Protein AF-R7SWN2-F1 (afdb_monomer_lite)

Foldseek 3Di:
DVCVLVVVDVDDDDDPVRPPPDLRPAAQEAEAEEDDQAPVVLVVRQVSHDPDVPHNHDYHYDYDCQQVAFDDDPDDDVPDDTHGSDDHDPRSSVVVPPPPVVD

InterPro domains:
  IPR001650 Helicase, C-terminal domain-like [PF00271] (1-52)
  IPR001650 Helicase, C-terminal domain-like [PS51194] (1-103)
  IPR027417 P-loop containing nucleoside triphosphate hydrolase [G3DSA:3.40.50.300] (1-97)
  IPR027417 P-loop containing nucleoside triphosphate hydrolase [SSF52540] (2-75)

Radius of gyration: 17.44 Å; chains: 1; bounding box: 45×32×48 Å

Organism: Dichomitus squalens (strain LYAD-421) (NCBI:txid732165)

Structure (mmCIF, N/CA/C/O backbone):
data_AF-R7SWN2-F1
#
_entry.id   AF-R7SWN2-F1
#
loop_
_atom_site.group_PDB
_atom_site.id
_atom_site.type_symbol
_atom_site.label_atom_id
_atom_site.label_alt_id
_atom_site.label_comp_id
_atom_site.label_asym_id
_atom_site.label_entity_id
_atom_site.label_seq_id
_atom_site.pdbx_PDB_ins_code
_atom_site.Cartn_x
_atom_site.Cartn_y
_atom_site.Cartn_z
_atom_site.occupancy
_atom_site.B_iso_or_equiv
_atom_site.auth_seq_id
_atom_site.auth_comp_id
_atom_site.auth_asym_id
_atom_site.auth_atom_id
_atom_site.pdbx_PDB_model_num
ATOM 1 N N . MET A 1 1 ? -17.116 10.900 6.501 1.00 79.38 1 MET A N 1
ATOM 2 C CA . MET A 1 1 ? -15.983 10.816 7.451 1.00 79.38 1 MET A CA 1
ATOM 3 C C . MET A 1 1 ? -16.447 10.538 8.870 1.00 79.38 1 MET A C 1
ATOM 5 O O . MET A 1 1 ? -15.941 9.574 9.419 1.00 79.38 1 MET A O 1
ATOM 9 N N . SER A 1 2 ? -17.398 11.294 9.440 1.00 84.62 2 SER A N 1
ATOM 10 C CA . SER A 1 2 ? -17.945 11.022 10.789 1.00 84.62 2 SER A CA 1
ATOM 11 C C . SER A 1 2 ? -18.413 9.575 10.955 1.00 84.62 2 SER A C 1
ATOM 13 O O . SER A 1 2 ? -17.870 8.875 11.789 1.00 84.62 2 SER A O 1
ATOM 15 N N . GLN A 1 3 ? -19.241 9.082 10.034 1.00 86.75 3 GLN A N 1
ATOM 16 C CA . GLN A 1 3 ? -19.762 7.707 10.052 1.00 86.75 3 GLN A CA 1
ATOM 17 C C . GLN A 1 3 ? -18.673 6.617 10.058 1.00 86.75 3 GLN A C 1
ATOM 19 O O . GLN A 1 3 ? -18.865 5.546 10.614 1.00 86.75 3 GLN A O 1
ATOM 24 N N . PHE A 1 4 ? -17.507 6.870 9.452 1.00 86.81 4 PHE A N 1
ATOM 25 C CA . PHE A 1 4 ? -16.384 5.924 9.497 1.00 86.81 4 PHE A CA 1
ATOM 26 C C . PHE A 1 4 ? -15.659 5.971 10.849 1.00 86.81 4 PHE A C 1
ATOM 28 O O . PHE A 1 4 ? -15.214 4.949 11.352 1.00 86.81 4 PHE A O 1
ATOM 35 N N . LEU A 1 5 ? -15.552 7.159 11.450 1.00 84.69 5 LEU A N 1
ATOM 36 C CA . LEU A 1 5 ? -14.963 7.349 12.779 1.00 84.69 5 LEU A CA 1
ATOM 37 C C . LEU A 1 5 ? -15.888 6.849 13.900 1.00 84.69 5 LEU A C 1
ATOM 39 O O . LEU A 1 5 ? -15.405 6.410 14.936 1.00 84.69 5 LEU A O 1
ATOM 43 N N . GLU A 1 6 ? -17.201 6.924 13.684 1.00 87.88 6 GLU A N 1
ATOM 44 C CA . GLU A 1 6 ? -18.255 6.441 14.584 1.00 87.88 6 GLU A CA 1
ATOM 45 C C . GLU A 1 6 ? -18.461 4.920 14.472 1.00 87.88 6 GLU A C 1
ATOM 47 O O . GLU A 1 6 ? -19.080 4.324 15.348 1.00 87.88 6 GLU A O 1
ATOM 52 N N . GLY A 1 7 ? -17.897 4.282 13.438 1.00 86.69 7 GLY A N 1
ATOM 53 C CA . GLY A 1 7 ? -17.992 2.837 13.212 1.00 86.69 7 GLY A CA 1
ATOM 54 C C . GLY A 1 7 ? -19.249 2.385 12.461 1.00 86.69 7 GLY A C 1
ATOM 55 O O . GLY A 1 7 ? -19.449 1.188 12.293 1.00 86.69 7 GLY A O 1
ATOM 56 N N . ASP A 1 8 ? -20.067 3.314 11.960 1.00 90.56 8 ASP A N 1
ATOM 57 C CA . ASP A 1 8 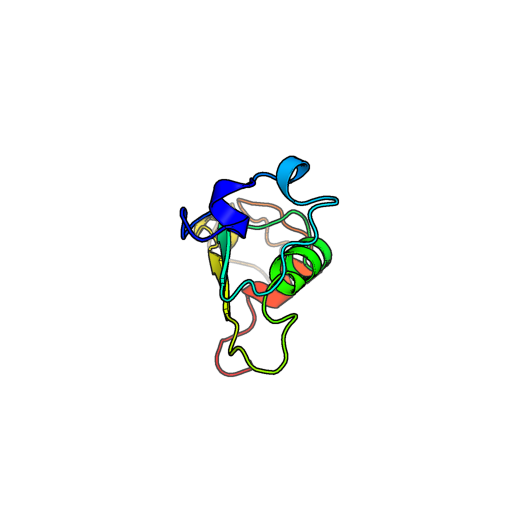? -21.231 3.011 11.113 1.00 90.56 8 ASP A CA 1
ATOM 58 C C . ASP A 1 8 ? -20.827 2.492 9.722 1.00 90.56 8 ASP A C 1
ATOM 60 O O . ASP A 1 8 ? -21.627 1.883 9.009 1.00 90.56 8 ASP A O 1
ATOM 64 N N . ILE A 1 9 ? -19.593 2.783 9.298 1.00 90.00 9 ILE A N 1
ATOM 65 C CA . ILE A 1 9 ? -19.019 2.346 8.026 1.00 90.00 9 ILE A CA 1
ATOM 66 C C . ILE A 1 9 ? -17.694 1.636 8.296 1.00 90.00 9 ILE A C 1
ATOM 68 O O . ILE A 1 9 ? -16.773 2.232 8.846 1.00 90.00 9 ILE A O 1
ATOM 72 N N . ASP A 1 10 ? -17.560 0.408 7.796 1.00 89.62 10 ASP A N 1
ATOM 73 C CA . ASP A 1 10 ? -16.342 -0.401 7.955 1.00 89.62 10 ASP A CA 1
ATOM 74 C C . ASP A 1 10 ? -15.234 -0.064 6.946 1.00 89.62 10 ASP A C 1
ATOM 76 O O . ASP A 1 10 ? -14.058 -0.363 7.164 1.00 89.62 10 ASP A O 1
ATOM 80 N N . ILE A 1 11 ? -15.597 0.508 5.791 1.00 91.06 11 ILE A N 1
ATOM 81 C CA . ILE A 1 11 ? -14.680 0.724 4.664 1.00 91.06 11 ILE A CA 1
ATOM 82 C C . ILE A 1 11 ? -14.801 2.150 4.139 1.00 91.06 11 ILE A C 1
ATOM 84 O O . ILE A 1 11 ? -15.831 2.558 3.604 1.00 91.06 11 ILE A O 1
ATOM 88 N N . LEU A 1 12 ? -13.691 2.880 4.202 1.00 89.94 12 LEU A N 1
ATOM 89 C CA . LEU A 1 12 ? -13.537 4.183 3.571 1.00 89.94 12 LEU A CA 1
ATOM 90 C C . LEU A 1 12 ? -12.764 4.046 2.255 1.00 89.94 12 LEU A C 1
ATOM 92 O O . LEU A 1 12 ? -11.603 3.638 2.244 1.00 89.94 12 LEU A O 1
ATOM 96 N N . LEU A 1 13 ? -13.387 4.441 1.144 1.00 90.25 13 LEU A N 1
ATOM 97 C CA . LEU A 1 13 ? -12.698 4.602 -0.136 1.00 90.25 13 LEU A CA 1
ATOM 98 C C . LEU A 1 13 ? -12.149 6.026 -0.242 1.00 90.25 13 LEU A C 1
ATOM 100 O O . LEU A 1 13 ? -12.895 6.996 -0.114 1.00 90.25 13 LEU A O 1
ATOM 104 N N . ALA A 1 14 ? -10.848 6.149 -0.490 1.00 86.44 14 ALA A N 1
ATOM 105 C CA . ALA A 1 14 ? -10.152 7.428 -0.534 1.00 86.44 14 ALA A CA 1
ATOM 106 C C . ALA A 1 14 ? -9.221 7.517 -1.751 1.00 86.44 14 ALA A C 1
ATOM 108 O O . ALA A 1 14 ? -8.581 6.540 -2.139 1.00 86.44 14 ALA A O 1
ATOM 109 N N . THR A 1 15 ? -9.136 8.712 -2.333 1.00 85.00 15 THR A N 1
ATOM 110 C CA . THR A 1 15 ? -8.033 9.126 -3.212 1.00 85.00 15 THR A CA 1
ATOM 111 C C . THR A 1 15 ? -7.029 9.953 -2.399 1.00 85.00 15 THR A C 1
ATOM 113 O O . THR A 1 15 ? -7.285 10.268 -1.236 1.00 85.00 15 THR A O 1
ATOM 116 N N . GLU A 1 16 ? -5.900 10.346 -2.992 1.00 69.19 16 GLU A N 1
ATOM 117 C CA . GLU A 1 16 ? -4.837 11.105 -2.304 1.00 69.19 16 GLU A CA 1
ATOM 118 C C . GLU A 1 16 ? -5.329 12.319 -1.511 1.00 69.19 16 GLU A C 1
ATOM 120 O O . GLU A 1 16 ? -4.876 12.564 -0.393 1.00 69.19 16 GLU A O 1
ATOM 125 N N . ALA A 1 17 ? -6.302 13.050 -2.056 1.00 60.38 17 ALA A N 1
ATOM 126 C CA . ALA A 1 17 ? -6.847 14.248 -1.428 1.00 60.38 17 ALA A CA 1
ATOM 127 C C . ALA A 1 17 ? -7.657 13.952 -0.152 1.00 60.38 17 ALA A C 1
ATOM 129 O O . ALA A 1 17 ? -7.773 14.817 0.709 1.00 60.38 17 ALA A O 1
ATOM 130 N N . ALA A 1 18 ? -8.192 12.738 -0.003 1.00 57.59 18 ALA A N 1
ATOM 131 C CA . ALA A 1 18 ? -9.024 12.366 1.139 1.00 57.59 18 ALA A CA 1
ATOM 132 C C . ALA A 1 18 ? -8.212 11.851 2.347 1.00 57.59 18 ALA A C 1
ATOM 134 O O . ALA A 1 18 ? -8.742 11.784 3.453 1.00 57.59 18 ALA A O 1
ATOM 135 N N . GLY A 1 19 ? -6.933 11.492 2.164 1.00 56.94 19 GLY A N 1
ATOM 136 C CA . GLY A 1 19 ? -6.090 10.903 3.217 1.00 56.94 19 GLY A CA 1
ATOM 137 C C . GLY A 1 19 ? -5.154 11.877 3.948 1.00 56.94 19 GLY A C 1
ATOM 138 O O . GLY A 1 19 ? -4.575 11.522 4.983 1.00 56.94 19 GLY A O 1
ATOM 139 N N . MET A 1 20 ? -4.961 13.094 3.429 1.00 60.59 20 MET A N 1
ATOM 140 C CA . MET A 1 20 ? -4.106 14.102 4.064 1.00 60.59 20 MET A CA 1
ATOM 141 C C . MET A 1 20 ? -4.868 14.842 5.169 1.00 60.59 20 MET A C 1
ATOM 143 O O . MET A 1 20 ? -5.945 15.378 4.943 1.00 60.59 20 MET A O 1
ATOM 147 N N . GLY A 1 21 ? -4.310 14.867 6.382 1.00 60.34 21 GLY A N 1
ATOM 148 C CA . GLY A 1 21 ? -4.867 15.607 7.525 1.00 60.34 21 GLY A CA 1
ATOM 149 C C . GLY A 1 21 ? -5.918 14.862 8.356 1.00 60.34 21 GLY A C 1
ATOM 150 O O . GLY A 1 21 ? -6.168 15.251 9.493 1.00 60.34 21 GLY A O 1
ATOM 151 N N . CYS A 1 22 ? -6.474 13.752 7.864 1.00 65.62 22 CYS A N 1
ATOM 152 C CA . CYS A 1 22 ? -7.383 12.921 8.655 1.00 65.62 22 CYS A CA 1
ATOM 153 C C . CYS A 1 22 ? -6.583 11.984 9.574 1.00 65.62 22 CYS A C 1
ATOM 155 O O . CYS A 1 22 ? -6.078 10.944 9.146 1.00 65.62 22 CYS A O 1
ATOM 157 N N . ASN A 1 23 ? -6.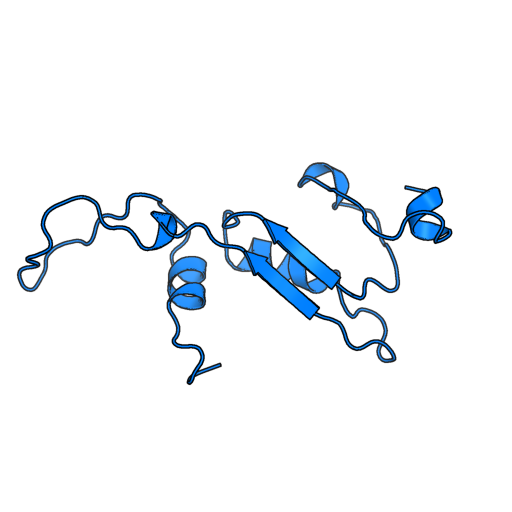450 12.352 10.851 1.00 71.56 23 ASN A N 1
ATOM 158 C CA . ASN A 1 23 ? -5.960 11.438 11.879 1.00 71.56 23 ASN A CA 1
ATOM 159 C C . ASN A 1 23 ? -7.078 10.462 12.258 1.00 71.56 23 ASN A C 1
ATOM 161 O O . ASN A 1 23 ? -7.800 10.695 13.220 1.00 71.56 23 ASN A O 1
ATOM 165 N N . ILE A 1 24 ? -7.234 9.402 11.472 1.00 77.19 24 ILE A N 1
ATOM 166 C CA . ILE A 1 24 ? -8.171 8.325 11.779 1.00 77.19 24 ILE A CA 1
ATOM 167 C C . ILE A 1 24 ? -7.433 7.333 12.691 1.00 77.19 24 ILE A C 1
ATOM 169 O O . ILE A 1 24 ? -6.462 6.715 12.232 1.00 77.19 24 ILE A O 1
ATOM 173 N N . PRO A 1 25 ? -7.799 7.228 13.980 1.00 72.38 25 PRO A N 1
ATOM 174 C CA . PRO A 1 25 ? -7.216 6.225 14.857 1.00 72.38 25 PRO A CA 1
ATOM 175 C C . PRO A 1 25 ? -7.645 4.817 14.415 1.00 72.38 25 PRO A C 1
ATOM 177 O O . PRO A 1 25 ? -8.641 4.642 13.720 1.00 72.38 25 PRO A O 1
ATOM 180 N N . ASP A 1 26 ? -6.861 3.815 14.809 1.00 75.31 26 ASP A N 1
ATOM 181 C CA . ASP A 1 26 ? -7.277 2.405 14.804 1.00 75.31 26 ASP A CA 1
ATOM 182 C C . ASP A 1 26 ? -7.607 1.756 13.442 1.00 75.31 26 ASP A C 1
ATOM 184 O O . ASP A 1 26 ? -8.402 0.821 13.356 1.00 75.31 26 ASP A O 1
ATOM 188 N N . ILE A 1 27 ? -6.935 2.157 12.357 1.00 89.12 27 ILE A N 1
ATOM 189 C CA . ILE A 1 27 ? -7.069 1.456 11.068 1.00 89.12 27 ILE A CA 1
ATOM 190 C C . ILE A 1 27 ? -6.414 0.063 11.142 1.00 89.12 27 ILE A C 1
ATOM 192 O O . ILE A 1 27 ? -5.188 -0.071 11.206 1.00 89.12 27 ILE A O 1
ATOM 196 N N . ALA A 1 28 ? -7.234 -0.988 11.052 1.00 92.19 28 ALA A N 1
ATOM 197 C CA . ALA A 1 28 ? -6.779 -2.380 11.002 1.00 92.19 28 ALA A CA 1
ATOM 198 C C . ALA A 1 28 ? -6.253 -2.803 9.618 1.00 92.19 28 ALA A C 1
ATOM 200 O O . ALA A 1 28 ? -5.424 -3.711 9.511 1.00 92.19 28 ALA A O 1
ATOM 201 N N . ARG A 1 29 ? -6.721 -2.170 8.534 1.00 93.94 29 ARG A N 1
ATOM 202 C CA . ARG A 1 29 ? -6.306 -2.532 7.175 1.00 93.94 29 ARG A CA 1
ATOM 203 C C . ARG A 1 29 ? -6.185 -1.334 6.246 1.00 93.94 29 ARG A C 1
ATOM 205 O O . ARG A 1 29 ? -7.097 -0.523 6.154 1.00 93.94 29 ARG A O 1
ATOM 212 N N . VAL A 1 30 ? -5.095 -1.303 5.485 1.00 94.25 30 VAL A N 1
ATOM 213 C CA . VAL A 1 30 ? -4.922 -0.415 4.330 1.00 94.25 30 VAL A CA 1
ATOM 214 C C . VAL A 1 30 ? -4.798 -1.269 3.077 1.00 94.25 30 VAL A C 1
ATOM 216 O O . VAL A 1 30 ? -3.999 -2.204 3.036 1.00 94.25 30 VAL A O 1
ATOM 219 N N . VAL A 1 31 ? -5.584 -0.949 2.050 1.00 95.62 31 VAL A N 1
ATOM 220 C CA . VAL A 1 31 ? -5.494 -1.589 0.734 1.00 95.62 31 VAL A CA 1
ATOM 221 C C . VAL A 1 31 ? -5.168 -0.522 -0.299 1.00 95.62 31 VAL A C 1
ATOM 223 O O . VAL A 1 31 ? -5.994 0.336 -0.598 1.00 95.62 31 VAL A O 1
ATOM 226 N N . GLN A 1 32 ? -3.960 -0.579 -0.853 1.00 94.75 32 GLN A N 1
ATOM 227 C CA . GLN A 1 32 ? -3.552 0.273 -1.961 1.00 94.75 32 GLN A CA 1
ATOM 228 C C . GLN A 1 32 ? -3.905 -0.416 -3.274 1.00 94.75 32 GLN A C 1
ATOM 230 O O . GLN A 1 32 ? -3.327 -1.444 -3.627 1.00 94.75 32 GLN A O 1
ATOM 235 N N . PHE A 1 33 ? -4.847 0.168 -4.011 1.00 94.31 33 PHE A N 1
ATOM 236 C CA . PHE A 1 33 ? -5.186 -0.287 -5.352 1.00 94.31 33 PHE A CA 1
ATOM 237 C C . PHE A 1 33 ? -4.316 0.420 -6.392 1.00 94.31 33 PHE A C 1
ATOM 239 O O . PHE A 1 33 ? -4.257 1.650 -6.414 1.00 94.31 33 PHE A O 1
ATOM 246 N N . LYS A 1 34 ? -3.700 -0.361 -7.288 1.00 92.75 34 LYS A N 1
ATOM 247 C CA . LYS A 1 34 ? -2.695 0.073 -8.274 1.00 92.75 34 LYS A CA 1
ATOM 248 C C . LYS A 1 34 ? -1.373 0.492 -7.630 1.00 92.75 34 LYS A C 1
ATOM 250 O O . LYS A 1 34 ? -1.319 0.934 -6.483 1.00 92.75 34 LYS A O 1
ATOM 255 N N . ALA A 1 35 ? -0.305 0.373 -8.418 1.00 93.06 35 ALA A N 1
ATOM 256 C CA . ALA A 1 35 ? 1.016 0.840 -8.022 1.00 93.06 35 ALA A CA 1
ATOM 257 C C . ALA A 1 35 ? 0.977 2.355 -7.721 1.00 93.06 35 ALA A C 1
ATOM 259 O O . ALA A 1 35 ? 0.459 3.103 -8.558 1.00 93.06 35 ALA A O 1
ATOM 260 N N . PRO A 1 36 ? 1.477 2.800 -6.553 1.00 93.44 36 PRO A N 1
ATOM 261 C CA . PRO A 1 36 ? 1.671 4.216 -6.267 1.00 93.44 36 PRO A CA 1
ATOM 262 C C . PRO A 1 36 ? 2.840 4.788 -7.075 1.00 93.44 36 PRO A C 1
ATOM 264 O O . PRO A 1 36 ? 3.584 4.050 -7.719 1.00 93.44 36 PRO A O 1
ATOM 267 N N . ASP A 1 37 ? 3.014 6.106 -7.008 1.00 91.12 37 ASP A N 1
ATOM 268 C CA . ASP A 1 37 ? 4.076 6.794 -7.750 1.00 91.12 37 ASP A CA 1
ATOM 269 C C . ASP A 1 37 ? 5.473 6.466 -7.211 1.00 91.12 37 ASP A C 1
ATOM 271 O O . ASP A 1 37 ? 6.436 6.457 -7.971 1.00 91.12 37 ASP A O 1
ATOM 275 N N . SER A 1 38 ? 5.584 6.175 -5.909 1.00 93.81 38 SER A N 1
ATOM 276 C CA . SER A 1 38 ? 6.844 5.816 -5.257 1.00 93.81 38 SER A CA 1
ATOM 277 C C . SER A 1 38 ? 6.661 4.839 -4.097 1.00 93.81 38 SER A C 1
ATOM 279 O O . SER A 1 38 ? 5.565 4.697 -3.538 1.00 93.81 38 SER A O 1
ATOM 281 N N . LEU A 1 39 ? 7.759 4.203 -3.688 1.00 94.69 39 LEU A N 1
ATOM 282 C CA . LEU A 1 39 ? 7.818 3.379 -2.485 1.00 94.69 39 LEU A CA 1
ATOM 283 C C . LEU A 1 39 ? 7.540 4.213 -1.231 1.00 94.69 39 LEU A C 1
ATOM 285 O O . LEU A 1 39 ? 6.794 3.785 -0.358 1.00 94.69 39 LEU A O 1
ATOM 289 N N . SER A 1 40 ? 8.073 5.431 -1.155 1.00 94.06 40 SER A N 1
ATOM 290 C CA . SER A 1 40 ? 7.822 6.345 -0.034 1.00 94.06 40 SER A CA 1
ATOM 291 C C . SER A 1 40 ? 6.335 6.669 0.110 1.00 94.06 40 SER A C 1
ATOM 293 O O . SER A 1 40 ? 5.793 6.658 1.215 1.00 94.06 40 SER A O 1
ATOM 295 N N . THR A 1 41 ? 5.653 6.891 -1.014 1.00 92.62 41 THR A N 1
ATOM 296 C CA . THR A 1 41 ? 4.204 7.092 -1.055 1.00 92.62 41 THR A CA 1
ATOM 297 C C . THR A 1 41 ? 3.460 5.854 -0.552 1.00 92.62 41 THR A C 1
ATOM 299 O O . THR A 1 41 ? 2.542 5.981 0.258 1.00 92.62 41 THR A O 1
ATOM 302 N N . TRP A 1 42 ? 3.869 4.650 -0.975 1.00 93.56 42 TRP A N 1
ATOM 303 C CA . TRP A 1 42 ? 3.314 3.405 -0.437 1.00 93.56 42 TRP A CA 1
ATOM 304 C C . TRP A 1 42 ? 3.482 3.323 1.083 1.00 93.56 42 TRP A C 1
ATOM 306 O O . TRP A 1 42 ? 2.498 3.134 1.793 1.00 93.56 42 TRP A O 1
ATOM 316 N N . LEU A 1 43 ? 4.703 3.517 1.585 1.00 93.12 43 LEU A N 1
ATOM 317 C CA . LEU A 1 43 ? 5.025 3.412 3.008 1.00 93.12 43 LEU A CA 1
ATOM 318 C C . LEU A 1 43 ? 4.233 4.415 3.853 1.00 93.12 43 LEU A C 1
ATOM 320 O O . LEU A 1 43 ? 3.700 4.052 4.900 1.00 93.12 43 LEU A O 1
ATOM 324 N N . GLN A 1 44 ? 4.087 5.654 3.380 1.00 90.38 44 GLN A N 1
ATOM 325 C CA . GLN A 1 44 ? 3.284 6.669 4.060 1.00 90.38 44 GLN A CA 1
ATOM 326 C C . GLN A 1 44 ? 1.805 6.259 4.164 1.00 90.38 44 GLN A C 1
ATOM 328 O O . GLN A 1 44 ? 1.189 6.446 5.216 1.00 90.38 44 GLN A O 1
ATOM 333 N N . ARG A 1 45 ? 1.230 5.690 3.095 1.00 90.50 45 ARG A N 1
ATOM 334 C CA . ARG A 1 45 ? -0.164 5.216 3.083 1.00 90.50 45 ARG A CA 1
ATOM 335 C C . ARG A 1 45 ? -0.337 3.968 3.950 1.00 90.50 45 ARG A C 1
ATOM 337 O O . ARG A 1 45 ? -1.252 3.922 4.768 1.00 90.50 45 ARG A O 1
ATOM 344 N N . ALA A 1 46 ? 0.557 2.989 3.821 1.00 92.38 46 ALA A N 1
ATOM 345 C CA . ALA A 1 46 ? 0.568 1.767 4.624 1.00 92.38 46 ALA A CA 1
ATOM 346 C C . ALA A 1 46 ? 0.679 2.071 6.128 1.00 92.38 46 ALA A C 1
ATOM 348 O O . ALA A 1 46 ? -0.055 1.491 6.925 1.00 92.38 46 ALA A O 1
ATOM 349 N N . GLY A 1 47 ? 1.512 3.049 6.504 1.00 90.00 47 GLY A N 1
ATOM 350 C CA . GLY A 1 47 ? 1.704 3.504 7.885 1.00 90.00 47 GLY A CA 1
ATOM 351 C C . GLY A 1 47 ? 0.495 4.201 8.524 1.00 90.00 47 GLY A C 1
ATOM 352 O O . GLY A 1 47 ? 0.561 4.604 9.685 1.00 90.00 47 GLY A O 1
ATOM 353 N N . ARG A 1 48 ? -0.624 4.360 7.803 1.00 88.38 48 ARG A N 1
ATOM 354 C CA . ARG A 1 48 ? -1.909 4.736 8.414 1.00 88.38 48 ARG A CA 1
ATOM 355 C C . ARG A 1 48 ? -2.516 3.594 9.226 1.00 88.38 48 ARG A C 1
ATOM 357 O O . ARG A 1 48 ? -3.257 3.872 10.164 1.00 88.38 48 ARG A O 1
ATOM 364 N N . ALA A 1 49 ? -2.193 2.347 8.888 1.00 91.50 49 ALA A N 1
ATOM 365 C CA . ALA A 1 49 ? -2.610 1.182 9.652 1.00 91.50 49 ALA A CA 1
ATOM 366 C C . ALA A 1 49 ? -1.756 1.016 10.921 1.00 91.50 49 ALA A C 1
ATOM 368 O O . ALA A 1 49 ? -0.601 1.432 10.955 1.00 91.50 49 ALA A O 1
ATOM 369 N N . GLY A 1 50 ? -2.298 0.364 11.953 1.00 89.38 50 GLY A N 1
ATOM 370 C CA . GLY A 1 50 ? -1.478 -0.135 13.070 1.00 89.38 50 GLY A CA 1
ATOM 371 C C . GLY A 1 50 ? -0.902 0.937 13.995 1.00 89.38 50 GLY A C 1
ATOM 372 O O . GLY A 1 50 ? 0.129 0.719 14.622 1.00 89.38 50 GLY A O 1
ATOM 373 N N . ARG A 1 51 ? -1.554 2.101 14.102 1.00 88.00 51 ARG A N 1
ATOM 374 C CA . ARG A 1 51 ? -1.129 3.173 15.024 1.00 88.00 51 ARG A CA 1
ATOM 375 C C . ARG A 1 51 ? -1.396 2.850 16.496 1.00 88.00 51 ARG A C 1
ATOM 377 O O . ARG A 1 51 ? -0.844 3.510 17.370 1.00 88.00 51 ARG A O 1
ATOM 384 N N . ASN A 1 52 ? -2.232 1.851 16.756 1.00 87.81 52 ASN A N 1
ATOM 385 C CA . ASN A 1 52 ? -2.509 1.326 18.082 1.00 87.81 52 ASN A CA 1
ATOM 386 C C . ASN A 1 52 ? -1.754 0.009 18.272 1.00 87.81 52 ASN A C 1
ATOM 388 O O . ASN A 1 52 ? -1.837 -0.898 17.449 1.00 87.81 52 ASN A O 1
ATOM 392 N N . VAL A 1 53 ? -1.010 -0.094 19.370 1.00 86.50 53 VAL A N 1
ATOM 393 C CA . VAL A 1 53 ? -0.178 -1.266 19.686 1.00 86.50 53 VAL A CA 1
ATOM 394 C C . VAL A 1 53 ? -0.992 -2.537 19.937 1.00 86.50 53 VAL A C 1
ATOM 396 O O . VAL A 1 53 ? -0.456 -3.636 19.853 1.00 86.50 53 VAL A O 1
ATOM 399 N N . SER A 1 54 ? -2.285 -2.392 20.231 1.00 89.75 54 SER A N 1
ATOM 400 C CA . SER A 1 54 ? -3.187 -3.504 20.543 1.00 89.75 54 SER A CA 1
ATOM 401 C C . SER A 1 54 ? -3.821 -4.129 19.298 1.00 89.75 54 SER A C 1
ATOM 403 O O . SER A 1 54 ? -4.489 -5.154 19.415 1.00 89.75 54 SER A O 1
ATOM 405 N N . ILE A 1 55 ? -3.648 -3.528 18.113 1.00 89.56 55 ILE A N 1
ATOM 406 C CA . ILE A 1 55 ? -4.240 -4.031 16.868 1.00 89.56 55 ILE A CA 1
ATOM 407 C C . ILE A 1 55 ? -3.180 -4.684 15.982 1.00 89.56 55 ILE A C 1
ATOM 409 O O . ILE A 1 55 ? -2.121 -4.120 15.712 1.00 89.56 55 ILE A O 1
ATOM 413 N N . GLN A 1 56 ? -3.494 -5.866 15.454 1.00 91.94 56 GLN A N 1
ATOM 414 C CA . GLN A 1 56 ? -2.718 -6.442 14.363 1.00 91.94 56 GLN A CA 1
ATOM 415 C C . GLN A 1 56 ? -3.197 -5.839 13.043 1.00 91.94 56 GLN A C 1
ATOM 417 O O . GLN A 1 56 ? -4.259 -6.194 12.530 1.00 91.94 56 GLN A O 1
ATOM 422 N N . ALA A 1 57 ? -2.401 -4.936 12.480 1.00 93.81 57 ALA A N 1
ATOM 423 C CA . ALA A 1 57 ? -2.729 -4.303 11.214 1.00 93.81 57 ALA A CA 1
ATOM 424 C C . ALA A 1 57 ? -2.158 -5.053 10.002 1.00 93.81 57 ALA A C 1
ATOM 426 O O . ALA A 1 57 ? -1.138 -5.737 10.090 1.00 93.81 57 ALA A O 1
ATOM 427 N N . ARG A 1 58 ? -2.811 -4.903 8.843 1.00 94.69 58 ARG A N 1
ATOM 428 C CA . ARG A 1 58 ? -2.307 -5.396 7.551 1.00 94.69 58 ARG A CA 1
ATOM 429 C C . ARG A 1 58 ? -2.339 -4.304 6.490 1.00 94.69 58 ARG A C 1
ATOM 431 O O . ARG A 1 58 ? -3.369 -3.668 6.276 1.00 94.69 58 ARG A O 1
ATOM 438 N N . ALA A 1 59 ? -1.234 -4.151 5.774 1.00 94.44 59 ALA A N 1
ATOM 439 C CA . ALA A 1 59 ? -1.152 -3.316 4.585 1.00 94.44 59 ALA A CA 1
ATOM 440 C C . ALA A 1 59 ? -1.037 -4.219 3.352 1.00 94.44 59 ALA A C 1
ATOM 442 O O . ALA A 1 59 ? -0.181 -5.099 3.302 1.00 94.44 59 ALA A O 1
ATOM 443 N N . VAL A 1 60 ? -1.918 -4.026 2.374 1.00 95.31 60 VAL A N 1
ATOM 444 C CA . VAL A 1 60 ? -1.963 -4.821 1.142 1.00 95.31 60 VAL A CA 1
ATOM 445 C C . VAL A 1 60 ? -1.755 -3.898 -0.049 1.00 95.31 60 VAL A C 1
ATOM 447 O O . VAL A 1 60 ? -2.526 -2.959 -0.244 1.00 95.31 60 VAL A O 1
ATOM 450 N N . LEU A 1 61 ? -0.737 -4.183 -0.860 1.00 94.69 61 LEU A N 1
ATOM 451 C CA . LEU A 1 61 ? -0.504 -3.507 -2.131 1.00 94.69 61 LEU A CA 1
ATOM 452 C C . LEU A 1 61 ? -0.984 -4.401 -3.279 1.00 94.69 61 LEU A C 1
ATOM 454 O O . LEU A 1 61 ? -0.414 -5.458 -3.534 1.00 94.69 61 LEU A O 1
ATOM 458 N N . LEU A 1 62 ? -2.040 -3.975 -3.974 1.00 94.81 62 LEU A N 1
ATOM 459 C CA . LEU A 1 62 ? -2.587 -4.678 -5.133 1.00 94.81 62 LEU A CA 1
ATOM 460 C C . LEU A 1 62 ? -2.035 -4.066 -6.421 1.00 94.81 62 LEU A C 1
ATOM 462 O O . LEU A 1 62 ? -2.431 -2.970 -6.832 1.00 94.81 62 LEU A O 1
ATOM 466 N N . ILE A 1 63 ? -1.131 -4.795 -7.073 1.00 92.50 63 ILE A N 1
ATOM 467 C CA . ILE A 1 63 ? -0.465 -4.367 -8.304 1.00 92.50 63 ILE A CA 1
ATOM 468 C C . ILE A 1 63 ? -1.023 -5.100 -9.515 1.00 92.50 63 ILE A C 1
ATOM 470 O O . ILE A 1 63 ? -1.352 -6.281 -9.486 1.00 92.50 63 ILE A O 1
ATOM 474 N N . GLN A 1 64 ? -1.120 -4.360 -10.613 1.00 92.25 64 GLN A N 1
ATOM 475 C CA . GLN A 1 64 ? -1.566 -4.881 -11.893 1.00 92.25 64 GLN A CA 1
ATOM 476 C C . GLN A 1 64 ? -0.428 -5.684 -12.543 1.00 92.25 64 GLN A C 1
ATOM 478 O O . GLN A 1 64 ? 0.691 -5.167 -12.601 1.00 92.25 64 GLN A O 1
ATOM 483 N N . PRO A 1 65 ? -0.696 -6.859 -13.141 1.00 90.25 65 PRO A N 1
ATOM 484 C CA . PRO A 1 65 ? 0.330 -7.657 -13.818 1.00 90.25 65 PRO A CA 1
ATOM 485 C C . PRO A 1 65 ? 1.118 -6.888 -14.887 1.00 90.25 65 PRO A C 1
ATOM 487 O O . PRO A 1 65 ? 2.288 -7.163 -15.118 1.00 90.25 65 PRO A O 1
ATOM 490 N N . SER A 1 66 ? 0.505 -5.871 -15.505 1.00 90.00 66 SER A N 1
ATOM 491 C CA . SER A 1 66 ? 1.147 -4.989 -16.488 1.00 90.00 66 SER A CA 1
ATOM 492 C C . SER A 1 66 ? 2.393 -4.256 -15.973 1.00 90.00 66 SER A C 1
ATOM 494 O O . SER A 1 66 ? 3.163 -3.758 -16.785 1.00 90.00 66 SER A O 1
ATOM 496 N N . VAL A 1 67 ? 2.581 -4.143 -14.653 1.00 91.06 67 VAL A N 1
ATOM 497 C CA . VAL A 1 67 ? 3.790 -3.551 -14.046 1.00 91.06 67 VAL A CA 1
ATOM 498 C C . VAL A 1 67 ? 5.034 -4.404 -14.296 1.00 91.06 67 VAL A C 1
ATOM 500 O O . VAL A 1 67 ? 6.120 -3.851 -14.455 1.00 91.06 67 VAL A O 1
ATOM 503 N N . PHE A 1 68 ? 4.847 -5.718 -14.410 1.00 89.19 68 PHE A N 1
ATOM 504 C CA . PHE A 1 68 ? 5.896 -6.703 -14.668 1.00 89.19 68 PHE A CA 1
ATOM 505 C C . PHE A 1 68 ? 5.995 -7.080 -16.153 1.00 89.19 68 PHE A C 1
ATOM 507 O O . PHE A 1 68 ? 6.797 -7.923 -16.533 1.00 89.19 68 PHE A O 1
ATOM 514 N N . GLN A 1 69 ? 5.148 -6.501 -17.010 1.00 90.12 69 GLN A N 1
ATOM 515 C CA . GLN A 1 69 ? 5.163 -6.800 -18.438 1.00 90.12 69 GLN A CA 1
ATOM 516 C C . GLN A 1 69 ? 6.173 -5.915 -19.156 1.00 90.12 69 GLN A C 1
ATOM 518 O O . GLN A 1 69 ? 6.088 -4.689 -19.094 1.00 90.12 69 GLN A O 1
ATOM 523 N N . GLU A 1 70 ? 7.067 -6.541 -19.904 1.00 88.94 70 GLU A N 1
ATOM 524 C CA . GLU A 1 70 ? 8.037 -5.867 -20.758 1.00 88.94 70 GLU A CA 1
ATOM 525 C C . GLU A 1 70 ? 7.416 -5.464 -22.10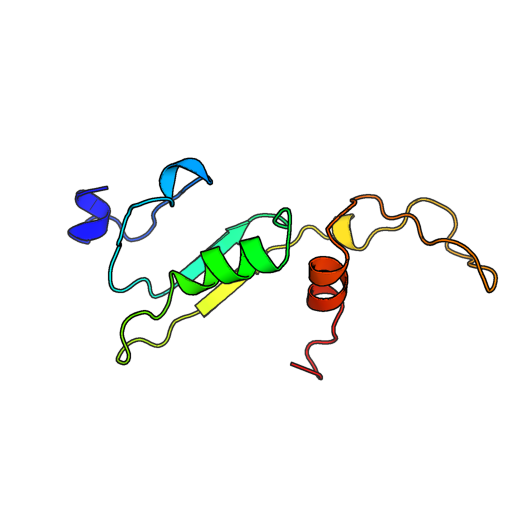8 1.00 88.94 70 GLU A C 1
ATOM 527 O O . GLU A 1 70 ? 6.425 -6.038 -22.578 1.00 88.94 70 GLU A O 1
ATOM 532 N N . VAL A 1 71 ? 7.988 -4.436 -22.726 1.00 84.56 71 VAL A N 1
ATOM 533 C CA . VAL A 1 71 ? 7.703 -3.986 -24.088 1.00 84.56 71 VAL A CA 1
ATOM 534 C C . VAL A 1 71 ? 8.819 -4.514 -24.980 1.00 84.56 71 VAL A C 1
ATOM 536 O O . VAL A 1 71 ? 9.960 -4.087 -24.849 1.00 84.56 71 VAL A O 1
ATOM 539 N N . GLY A 1 72 ? 8.494 -5.405 -25.917 1.00 77.12 72 GLY A N 1
ATOM 540 C CA . GLY A 1 72 ? 9.462 -5.920 -26.890 1.00 77.12 72 GLY A CA 1
ATOM 541 C C . GLY A 1 72 ? 9.607 -7.441 -26.869 1.00 77.12 72 GLY A C 1
ATOM 542 O O . GLY A 1 72 ? 8.709 -8.153 -26.425 1.00 77.12 72 GLY A O 1
ATOM 543 N N . ARG A 1 73 ? 10.708 -7.944 -27.443 1.00 62.94 73 ARG A N 1
ATOM 544 C CA . ARG A 1 73 ? 10.971 -9.383 -27.614 1.00 62.94 73 ARG A CA 1
ATOM 545 C C . ARG A 1 73 ? 11.525 -10.004 -26.332 1.00 62.94 73 ARG A C 1
ATOM 547 O O . ARG A 1 73 ? 12.431 -9.451 -25.733 1.00 62.94 73 ARG A O 1
ATOM 554 N N . SER A 1 74 ? 11.078 -11.222 -26.025 1.00 60.16 74 SER A N 1
ATOM 555 C CA . SER A 1 74 ? 11.531 -12.065 -24.903 1.00 60.16 74 SER A CA 1
ATOM 556 C C . SER A 1 74 ? 12.997 -12.532 -24.975 1.00 60.16 74 SER A C 1
ATOM 558 O O . SER A 1 74 ? 13.412 -13.352 -24.164 1.00 60.16 74 SER A O 1
ATOM 560 N N . THR A 1 75 ? 13.777 -12.076 -25.959 1.00 65.06 75 THR A N 1
ATOM 561 C CA . THR A 1 75 ? 15.186 -12.447 -26.135 1.00 65.06 75 THR A CA 1
ATOM 562 C C . THR A 1 75 ? 16.042 -11.229 -25.820 1.00 65.06 75 THR A C 1
ATOM 564 O O . THR A 1 75 ? 16.268 -10.399 -26.698 1.00 65.06 75 THR A O 1
ATOM 567 N N . HIS A 1 76 ? 16.483 -11.122 -24.569 1.00 69.19 76 HIS A N 1
ATOM 568 C CA . HIS A 1 76 ? 17.435 -10.096 -24.143 1.00 69.19 76 HIS A CA 1
ATOM 569 C C . HIS A 1 76 ? 18.848 -10.528 -24.513 1.00 69.19 76 HIS A C 1
ATOM 571 O O . HIS A 1 76 ? 19.252 -11.659 -24.229 1.00 69.19 76 HIS A O 1
ATOM 577 N N . LYS A 1 77 ? 19.600 -9.643 -25.161 1.00 74.69 77 LYS A N 1
ATOM 578 C CA . LYS A 1 77 ? 21.057 -9.750 -25.221 1.00 74.69 77 LYS A CA 1
ATOM 579 C C . LYS A 1 77 ? 21.643 -9.105 -23.970 1.00 74.69 77 LYS A C 1
ATOM 581 O O . LYS A 1 77 ? 21.047 -8.204 -23.385 1.00 74.69 77 LYS A O 1
ATOM 586 N N . ASP A 1 78 ? 22.813 -9.580 -23.561 1.00 70.88 78 ASP A N 1
ATOM 587 C CA . ASP A 1 78 ? 23.524 -9.013 -22.419 1.00 70.88 78 ASP A CA 1
ATOM 588 C C . ASP A 1 78 ? 23.794 -7.516 -22.670 1.00 70.88 78 ASP A C 1
ATOM 590 O O . ASP A 1 78 ? 24.404 -7.152 -23.678 1.00 70.88 78 ASP A O 1
ATOM 594 N N . GLY A 1 79 ? 23.256 -6.653 -21.801 1.00 73.56 79 GLY A N 1
ATOM 595 C CA . GLY A 1 79 ? 23.296 -5.191 -21.941 1.00 73.56 79 GLY A CA 1
ATOM 596 C C . GLY A 1 79 ? 22.035 -4.516 -22.503 1.00 73.56 79 GLY A C 1
ATOM 597 O O . GLY A 1 79 ? 22.018 -3.288 -22.592 1.00 73.56 79 GLY A O 1
ATOM 598 N N . ASP A 1 80 ? 20.979 -5.259 -22.853 1.00 77.81 80 ASP A N 1
ATOM 599 C CA . ASP A 1 80 ? 19.719 -4.657 -23.305 1.00 77.81 80 ASP A CA 1
ATOM 600 C C . ASP A 1 80 ? 18.974 -3.945 -22.158 1.00 77.81 80 ASP A C 1
ATOM 602 O O . ASP A 1 80 ? 18.825 -4.456 -21.045 1.00 77.81 80 ASP A O 1
ATOM 606 N N . THR A 1 81 ? 18.455 -2.747 -22.441 1.00 77.88 81 THR A N 1
ATOM 607 C CA . THR A 1 81 ? 17.602 -2.010 -21.500 1.00 77.88 81 THR A CA 1
ATOM 608 C C . THR A 1 81 ? 16.200 -2.608 -21.495 1.00 77.88 81 THR A C 1
ATOM 610 O O . THR A 1 81 ? 15.469 -2.502 -22.482 1.00 77.88 81 THR A O 1
ATOM 613 N N . ILE A 1 82 ? 15.781 -3.163 -20.358 1.00 82.75 82 ILE A N 1
ATOM 614 C CA . ILE A 1 82 ? 14.412 -3.650 -20.180 1.00 82.75 82 ILE A CA 1
ATOM 615 C C . ILE A 1 82 ? 13.452 -2.458 -20.115 1.00 82.75 82 ILE A C 1
ATOM 617 O O . ILE A 1 82 ? 13.488 -1.648 -19.184 1.00 82.75 82 ILE A O 1
ATOM 621 N N . VAL A 1 83 ? 12.558 -2.366 -21.097 1.00 84.44 83 VAL A N 1
ATOM 622 C CA . VAL A 1 83 ? 11.477 -1.379 -21.112 1.00 84.44 83 VAL A CA 1
ATOM 623 C C . VAL A 1 83 ? 10.205 -2.051 -20.627 1.00 84.44 83 VAL A C 1
ATOM 625 O O . VAL A 1 83 ? 9.775 -3.052 -21.187 1.00 84.44 83 VAL A O 1
ATOM 628 N N . TYR A 1 84 ? 9.569 -1.494 -19.604 1.00 87.31 84 TYR A N 1
ATOM 629 C CA . TYR A 1 84 ? 8.326 -2.034 -19.053 1.00 87.31 84 TYR A CA 1
ATOM 630 C C . TYR A 1 84 ? 7.113 -1.288 -19.601 1.00 87.31 84 TYR A C 1
ATOM 632 O O . TYR A 1 84 ? 7.167 -0.080 -19.829 1.00 87.31 84 TYR A O 1
ATOM 640 N N . LYS A 1 85 ? 5.978 -1.985 -19.746 1.00 87.12 85 LYS A N 1
ATOM 641 C CA . LYS A 1 85 ? 4.701 -1.389 -20.177 1.00 87.12 85 LYS A CA 1
ATOM 642 C C . LYS A 1 85 ? 4.227 -0.295 -19.229 1.00 87.12 85 LYS A C 1
ATOM 644 O O . LYS A 1 85 ? 3.544 0.634 -19.654 1.00 87.12 85 LYS A O 1
ATOM 649 N N . LYS A 1 86 ? 4.566 -0.418 -17.944 1.00 87.81 86 LYS A N 1
ATOM 650 C CA . LYS A 1 86 ? 4.384 0.634 -16.949 1.00 87.81 86 LYS A CA 1
ATOM 651 C C . LYS A 1 86 ? 5.716 1.040 -16.335 1.00 87.81 86 LYS A C 1
ATOM 653 O O . LYS A 1 86 ? 6.442 0.215 -15.775 1.00 87.81 86 LYS A O 1
ATOM 658 N N . THR A 1 87 ? 5.967 2.341 -16.372 1.00 89.50 87 THR A N 1
ATOM 659 C CA . THR A 1 87 ? 7.033 2.984 -15.610 1.00 89.50 87 THR A CA 1
ATOM 660 C C . THR A 1 87 ? 6.559 3.201 -14.178 1.00 89.50 87 THR A C 1
ATOM 662 O O . THR A 1 87 ? 5.503 3.792 -13.956 1.00 89.50 87 THR A O 1
ATOM 665 N N . ILE A 1 88 ? 7.340 2.709 -13.221 1.00 92.69 88 ILE A N 1
ATOM 666 C CA . ILE A 1 88 ? 7.208 2.989 -11.789 1.00 92.69 88 ILE A CA 1
ATOM 667 C C . ILE A 1 88 ? 8.586 3.374 -11.249 1.00 92.69 88 ILE A C 1
ATOM 669 O O . ILE A 1 88 ? 9.606 3.068 -11.871 1.00 92.69 88 ILE A O 1
ATOM 673 N N . GLU A 1 89 ? 8.612 4.057 -10.111 1.00 94.62 89 GLU A N 1
ATOM 674 C CA . GLU A 1 89 ? 9.847 4.485 -9.456 1.00 94.62 89 GLU A CA 1
ATOM 675 C C . GLU A 1 89 ? 10.764 3.280 -9.137 1.00 94.62 89 GLU A C 1
ATOM 677 O O . GLU A 1 89 ? 10.263 2.235 -8.706 1.00 94.62 89 GLU A O 1
ATOM 682 N N . PRO A 1 90 ? 12.094 3.376 -9.356 1.00 91.69 90 PRO A N 1
ATOM 683 C CA . PRO A 1 90 ? 12.999 2.230 -9.224 1.00 91.69 90 PRO A CA 1
ATOM 684 C C . PRO A 1 90 ? 12.973 1.542 -7.855 1.00 91.69 90 PRO A C 1
ATOM 686 O O . PRO A 1 90 ? 13.055 0.314 -7.793 1.00 91.69 90 PRO A O 1
ATOM 689 N N . GLY A 1 91 ? 12.829 2.300 -6.761 1.00 92.94 91 GLY A N 1
ATOM 690 C CA . GLY A 1 91 ? 12.711 1.743 -5.415 1.00 92.94 91 GLY A CA 1
ATOM 691 C C . GLY A 1 91 ? 11.451 0.899 -5.256 1.00 92.94 91 GLY A C 1
ATOM 692 O O . GLY A 1 91 ? 11.518 -0.225 -4.755 1.00 92.94 91 GLY A O 1
ATOM 693 N N . LEU A 1 92 ? 10.316 1.394 -5.759 1.00 94.12 92 LEU A N 1
ATOM 694 C CA . LEU A 1 92 ? 9.071 0.630 -5.790 1.00 94.12 92 LEU A CA 1
ATOM 695 C C . LEU A 1 92 ? 9.203 -0.632 -6.645 1.00 94.12 92 LEU A C 1
ATOM 697 O O . LEU A 1 92 ? 8.782 -1.691 -6.192 1.00 94.1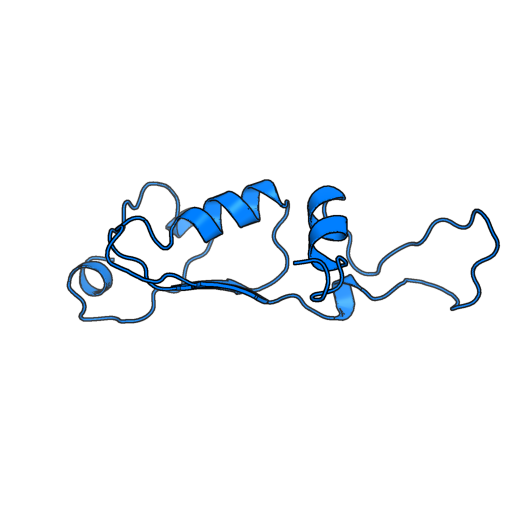2 92 LEU A O 1
ATOM 701 N N . ARG A 1 93 ? 9.812 -0.544 -7.838 1.00 92.81 93 ARG A N 1
ATOM 702 C CA . ARG A 1 93 ? 10.046 -1.711 -8.708 1.00 92.81 93 ARG A CA 1
ATOM 703 C C . ARG A 1 93 ? 10.806 -2.804 -7.973 1.00 92.81 93 ARG A C 1
ATOM 705 O O . ARG A 1 93 ? 10.324 -3.928 -7.874 1.00 92.81 93 ARG A O 1
ATOM 712 N N . ARG A 1 94 ? 11.956 -2.446 -7.406 1.00 91.50 94 ARG A N 1
ATOM 713 C CA . ARG A 1 94 ? 12.785 -3.395 -6.669 1.00 91.50 94 ARG A CA 1
ATOM 714 C C . ARG A 1 94 ? 12.001 -4.056 -5.540 1.00 91.50 94 ARG A C 1
ATOM 716 O O . ARG A 1 94 ? 12.128 -5.255 -5.360 1.00 91.50 94 ARG A O 1
ATOM 723 N N . TRP A 1 95 ? 11.194 -3.293 -4.803 1.00 91.44 95 TRP A N 1
ATOM 724 C CA . TRP A 1 95 ? 10.408 -3.819 -3.687 1.00 91.44 95 TRP A CA 1
ATOM 725 C C . TRP A 1 95 ? 9.344 -4.832 -4.128 1.00 91.44 95 TRP A C 1
ATOM 727 O O . TRP A 1 95 ? 9.161 -5.845 -3.465 1.00 91.44 95 TRP A O 1
ATOM 737 N N . VAL A 1 96 ? 8.659 -4.583 -5.249 1.00 91.38 96 VAL A N 1
ATOM 738 C CA . VAL A 1 96 ? 7.557 -5.444 -5.720 1.00 91.38 96 VAL A CA 1
ATOM 739 C C . VAL A 1 96 ? 8.034 -6.684 -6.477 1.00 91.38 96 VAL A C 1
ATOM 741 O O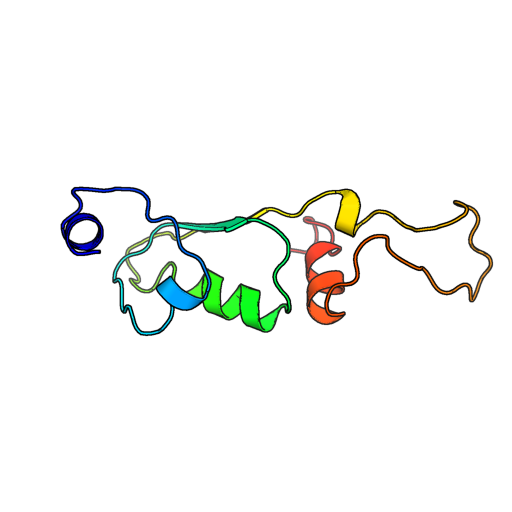 . VAL A 1 96 ? 7.266 -7.627 -6.638 1.00 91.38 96 VAL A O 1
ATOM 744 N N . GLU A 1 97 ? 9.277 -6.673 -6.958 1.00 88.62 97 GLU A N 1
ATOM 745 C CA . GLU A 1 97 ? 9.923 -7.795 -7.650 1.00 88.62 97 GLU A CA 1
ATOM 746 C C . GLU A 1 97 ? 10.732 -8.693 -6.699 1.00 88.62 97 GLU A C 1
ATOM 748 O O . GLU A 1 97 ? 11.181 -9.763 -7.111 1.00 88.62 97 GLU A O 1
ATOM 753 N N . VAL A 1 98 ? 10.912 -8.294 -5.431 1.00 84.31 98 VAL A N 1
ATOM 754 C CA . VAL A 1 98 ? 11.565 -9.144 -4.426 1.00 84.31 98 VAL A CA 1
ATOM 755 C C . VAL A 1 98 ? 10.738 -10.424 -4.234 1.00 84.31 98 VAL A C 1
ATOM 757 O O . VAL A 1 98 ? 9.537 -10.340 -3.964 1.00 84.31 98 VAL A O 1
ATOM 760 N N . PRO A 1 99 ? 11.351 -11.618 -4.355 1.00 76.06 99 PRO A N 1
ATOM 761 C CA . PRO A 1 99 ? 10.663 -12.873 -4.083 1.00 76.06 99 PRO A CA 1
ATOM 762 C C . PRO A 1 99 ? 10.108 -12.895 -2.657 1.00 76.06 99 PRO A C 1
ATOM 764 O O . PRO A 1 99 ? 10.812 -12.534 -1.719 1.00 76.06 99 PRO A O 1
ATOM 767 N N . ILE A 1 100 ? 8.880 -13.392 -2.483 1.00 66.12 100 ILE A N 1
ATOM 768 C CA . ILE A 1 100 ? 8.215 -13.490 -1.167 1.00 66.12 100 ILE A CA 1
ATOM 769 C C . ILE A 1 100 ? 9.052 -14.307 -0.166 1.00 66.12 100 ILE A C 1
ATOM 771 O O . ILE A 1 100 ? 8.979 -14.077 1.033 1.00 66.12 100 ILE A O 1
ATOM 775 N N . GLU A 1 101 ? 9.893 -15.220 -0.653 1.00 69.75 101 GLU A N 1
ATOM 776 C CA . GLU A 1 101 ? 10.816 -16.026 0.160 1.00 69.75 101 GLU A CA 1
ATOM 777 C C . GLU A 1 101 ? 11.925 -15.202 0.839 1.00 69.75 101 GLU A C 1
ATOM 779 O O . GLU A 1 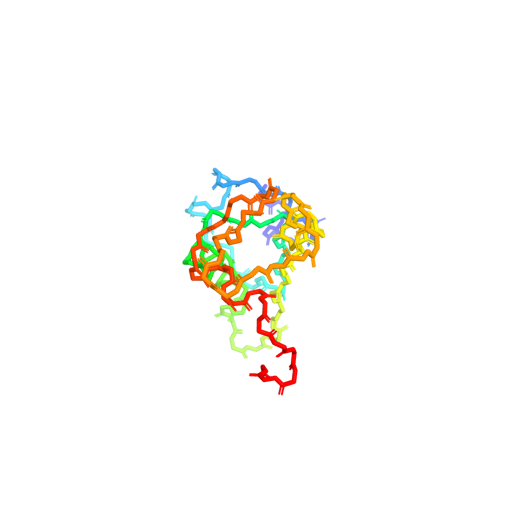101 ? 12.601 -15.694 1.737 1.00 69.75 101 GLU A O 1
ATOM 784 N N . GLN A 1 102 ? 12.126 -13.957 0.401 1.00 57.66 102 GLN A N 1
ATOM 785 C CA . GLN A 1 102 ? 13.113 -13.017 0.933 1.00 57.66 102 GLN A CA 1
ATOM 786 C C . GLN A 1 102 ? 12.467 -11.901 1.777 1.00 57.66 102 GLN A C 1
ATOM 788 O O . GLN A 1 102 ? 13.156 -10.941 2.131 1.00 57.66 102 GLN A O 1
ATOM 793 N N . CYS A 1 103 ? 11.164 -11.999 2.072 1.00 54.00 103 CYS A N 1
ATOM 794 C CA . CYS A 1 103 ? 10.398 -11.036 2.870 1.00 54.00 103 CYS A CA 1
ATOM 795 C C . CYS A 1 103 ? 10.122 -11.517 4.298 1.00 54.00 103 CYS A C 1
ATOM 797 O O . CYS A 1 103 ? 9.900 -12.731 4.498 1.00 54.00 103 CYS A O 1
#

Sequence (103 aa):
MSQFLEGDIDILLATEAAGMGCNIPDIARVVQFKAPDSLSTWLQRAGRAGRNVSIQARAVLLIQPSVFQEVGRSTHKDGDTIVYKKTIEPGLRRWVEVPIEQC

Secondary structure (DSSP, 8-state):
-HHHHTTS-S-----HHHHSS-------EEEEES--S-HHHHHHHHTTS--STTS--EEEEE--GGGS-BSS-S-PPTT----BSS---HHHHHHHHS-GGG-

pLDDT: mean 84.7, std 10.95, range [54.0, 95.62]